Protein AF-A0A2T7PFQ8-F1 (afdb_monomer_lite)

Sequence (166 aa):
MTIKFKPNRTVAIKTGQPVELSVVATSDPCCPHQFAWQLNGTNLTETQLQQPPFSYSVYGESARLRIDANTTDDVLKALGTYRCIVYHHVYEDPLMVDVIVHLEHVSPEAEPVQQAAFNLWWLGIVFGILVLIIVGVVIFLMVHYNFPRQAYFRKDYLSLALRPIE

pLDDT: mean 83.95, std 16.93, range [40.91, 97.56]

Organism: Pomacea canaliculata (NCBI:txid400727)

Structure (mmCIF, N/CA/C/O backbone):
data_AF-A0A2T7PFQ8-F1
#
_entry.id   AF-A0A2T7PFQ8-F1
#
loop_
_atom_site.group_PDB
_atom_site.id
_atom_site.type_symbol
_atom_site.label_atom_id
_atom_site.label_alt_id
_atom_site.label_comp_id
_atom_site.label_asym_id
_atom_site.label_entity_id
_atom_site.label_seq_id
_atom_site.pdbx_PDB_ins_code
_atom_site.Cartn_x
_atom_site.Cartn_y
_atom_site.Cartn_z
_atom_site.occupancy
_atom_site.B_iso_or_equiv
_atom_site.auth_seq_id
_atom_site.auth_comp_id
_atom_site.auth_asym_id
_atom_site.auth_atom_id
_atom_site.pdbx_PDB_model_num
ATOM 1 N N . MET A 1 1 ? 8.049 -9.567 -18.831 1.00 89.44 1 MET A N 1
ATOM 2 C CA . MET A 1 1 ? 8.160 -9.153 -17.409 1.00 89.44 1 MET A CA 1
ATOM 3 C C . MET A 1 1 ? 7.317 -10.074 -16.545 1.00 89.44 1 MET A C 1
ATOM 5 O O . MET A 1 1 ? 6.277 -10.517 -17.016 1.00 89.44 1 MET A O 1
ATOM 9 N N . THR A 1 2 ? 7.727 -10.329 -15.301 1.00 91.88 2 THR A N 1
ATOM 10 C CA . THR A 1 2 ? 7.006 -11.204 -14.360 1.00 91.88 2 THR A CA 1
ATOM 11 C C . THR A 1 2 ? 7.184 -10.719 -12.922 1.00 91.88 2 THR A C 1
ATOM 13 O O . THR A 1 2 ? 8.306 -10.430 -12.509 1.00 91.88 2 THR A O 1
ATOM 16 N N . ILE A 1 3 ? 6.108 -10.690 -12.129 1.00 93.75 3 ILE A N 1
ATOM 17 C CA . ILE A 1 3 ? 6.175 -10.406 -10.684 1.00 93.75 3 ILE A CA 1
ATOM 18 C C . ILE A 1 3 ? 6.683 -11.652 -9.944 1.00 93.75 3 ILE A C 1
ATOM 20 O O . ILE A 1 3 ? 6.100 -12.729 -10.061 1.00 93.75 3 ILE A O 1
ATOM 24 N N . LYS A 1 4 ? 7.761 -11.507 -9.168 1.00 94.94 4 LYS A N 1
ATOM 25 C CA . LYS A 1 4 ? 8.332 -12.565 -8.316 1.00 94.94 4 LYS A CA 1
ATOM 26 C C . LYS A 1 4 ? 7.806 -12.507 -6.891 1.00 94.94 4 LYS A C 1
ATOM 28 O O . LYS A 1 4 ? 7.580 -13.547 -6.281 1.00 94.94 4 LYS A O 1
ATOM 33 N N . PHE A 1 5 ? 7.598 -11.301 -6.376 1.00 94.19 5 PHE A N 1
ATOM 34 C CA . PHE A 1 5 ? 7.085 -11.080 -5.034 1.00 94.19 5 PHE A CA 1
ATOM 35 C C . PHE A 1 5 ? 6.099 -9.920 -5.033 1.00 94.19 5 PHE A C 1
ATOM 37 O O . PHE A 1 5 ? 6.312 -8.898 -5.688 1.00 94.19 5 PHE A O 1
ATOM 44 N N . LYS A 1 6 ? 5.030 -10.094 -4.262 1.00 93.31 6 LYS A N 1
ATOM 45 C CA . LYS A 1 6 ? 4.038 -9.068 -3.968 1.00 93.31 6 LYS A CA 1
ATOM 46 C C . LYS A 1 6 ? 3.788 -9.052 -2.460 1.00 93.31 6 LYS A C 1
ATOM 48 O O . LYS A 1 6 ? 3.833 -10.120 -1.843 1.00 93.31 6 LYS A O 1
ATOM 53 N N . PRO A 1 7 ? 3.499 -7.885 -1.873 1.00 91.81 7 PRO A N 1
ATOM 54 C CA . PRO A 1 7 ? 3.156 -7.797 -0.465 1.00 91.81 7 PRO A CA 1
ATOM 55 C C . PRO A 1 7 ? 1.758 -8.392 -0.227 1.00 91.81 7 PRO A C 1
ATOM 57 O O . PRO A 1 7 ? 1.030 -8.735 -1.168 1.00 91.81 7 PRO A O 1
ATOM 60 N N . ASN A 1 8 ? 1.368 -8.512 1.042 1.00 91.25 8 ASN A N 1
ATOM 61 C CA . ASN A 1 8 ? 0.015 -8.932 1.392 1.00 91.25 8 ASN A CA 1
ATOM 62 C C . ASN A 1 8 ? -1.021 -7.993 0.770 1.00 91.25 8 ASN A C 1
ATOM 64 O O . ASN A 1 8 ? -0.846 -6.778 0.753 1.00 91.25 8 ASN A O 1
ATOM 68 N N . ARG A 1 9 ? -2.131 -8.568 0.289 1.00 90.88 9 ARG A N 1
ATOM 69 C CA . ARG A 1 9 ? -3.211 -7.811 -0.366 1.00 90.88 9 ARG A CA 1
ATOM 70 C C . ARG A 1 9 ? -3.828 -6.758 0.556 1.00 90.88 9 ARG A C 1
ATOM 72 O O . ARG A 1 9 ? -4.310 -5.737 0.084 1.00 90.88 9 ARG A O 1
ATOM 79 N N . THR A 1 10 ? -3.831 -7.024 1.854 1.00 92.50 10 THR A N 1
ATOM 80 C CA . THR A 1 10 ? -4.344 -6.134 2.892 1.00 92.50 10 THR A CA 1
ATOM 81 C C . THR A 1 10 ? -3.274 -5.959 3.951 1.00 92.50 10 THR A C 1
ATOM 83 O O . THR A 1 10 ? -2.729 -6.951 4.439 1.00 92.50 10 THR A O 1
ATOM 86 N N . VAL A 1 11 ? -2.999 -4.715 4.319 1.00 92.94 11 VAL A N 1
ATOM 87 C CA . VAL A 1 11 ? -2.019 -4.377 5.345 1.00 92.94 11 VAL A CA 1
ATOM 88 C C . VAL A 1 11 ? -2.648 -3.408 6.333 1.00 92.94 11 VAL A C 1
ATOM 90 O O . VAL A 1 11 ? -3.303 -2.446 5.932 1.00 92.94 11 VAL A O 1
ATOM 93 N N . ALA A 1 12 ? -2.487 -3.708 7.615 1.00 91.88 12 ALA A N 1
ATOM 94 C CA . ALA A 1 12 ? -2.937 -2.860 8.702 1.00 91.88 12 ALA A CA 1
ATOM 95 C C . ALA A 1 12 ? -1.838 -1.842 9.044 1.00 91.88 12 ALA A C 1
ATOM 97 O O . ALA A 1 12 ? -0.661 -2.203 9.067 1.00 91.88 12 ALA A O 1
ATOM 98 N N . ILE A 1 13 ? -2.210 -0.586 9.291 1.00 92.50 13 ILE A N 1
ATOM 99 C CA . ILE A 1 13 ? -1.293 0.473 9.731 1.00 92.50 13 ILE A CA 1
ATOM 100 C C . ILE A 1 13 ? -1.747 1.073 11.062 1.00 92.50 13 ILE A C 1
ATOM 102 O O . ILE A 1 13 ? -2.942 1.274 11.293 1.00 92.50 13 ILE A O 1
ATOM 106 N N . LYS A 1 14 ? -0.780 1.397 11.921 1.00 91.50 14 LYS A N 1
ATOM 107 C CA . LYS A 1 14 ? -0.985 2.035 13.221 1.00 91.50 14 LYS A CA 1
ATOM 108 C C . LYS A 1 14 ? 0.068 3.114 13.449 1.00 91.50 14 LYS A C 1
ATOM 110 O O . LYS A 1 14 ? 1.193 3.009 12.966 1.00 91.50 14 LYS A O 1
ATOM 115 N N . THR A 1 15 ? -0.291 4.143 14.210 1.00 91.69 15 THR A N 1
ATOM 116 C CA . THR A 1 15 ? 0.620 5.229 14.589 1.00 91.69 15 THR A CA 1
ATOM 117 C C . THR A 1 15 ? 1.889 4.689 15.254 1.00 91.69 15 THR A C 1
ATOM 119 O O . THR A 1 15 ? 1.813 3.901 16.199 1.00 91.69 15 THR A O 1
ATOM 122 N N . GLY A 1 16 ? 3.051 5.122 14.765 1.00 88.12 16 GLY A N 1
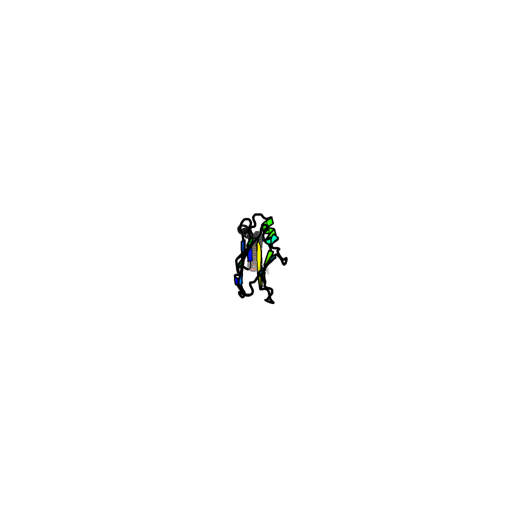ATOM 123 C CA . GLY A 1 16 ? 4.370 4.715 15.256 1.00 88.12 16 GLY A CA 1
ATOM 124 C C . GLY A 1 16 ? 4.800 3.305 14.837 1.00 88.12 16 GLY A C 1
ATOM 125 O O . GLY A 1 16 ? 5.866 2.851 15.252 1.00 88.12 16 GLY A O 1
ATOM 126 N N . GLN A 1 17 ? 3.998 2.599 14.031 1.00 90.75 17 GLN A N 1
ATOM 127 C CA . GLN A 1 17 ? 4.356 1.301 13.466 1.00 90.75 17 GLN A CA 1
ATOM 128 C C . GLN A 1 17 ? 4.535 1.412 11.949 1.00 90.75 17 GLN A C 1
ATOM 130 O O . GLN A 1 17 ? 3.551 1.503 11.211 1.00 90.75 17 GLN A O 1
ATOM 135 N N . PRO A 1 18 ? 5.787 1.409 11.467 1.00 91.19 18 PRO A N 1
ATOM 136 C CA . PRO A 1 18 ? 6.061 1.554 10.054 1.00 91.19 18 PRO A CA 1
ATOM 137 C C . PRO A 1 18 ? 5.694 0.283 9.290 1.00 91.19 18 PRO A C 1
ATOM 139 O O . PRO A 1 18 ? 5.971 -0.836 9.725 1.00 91.19 18 PRO A O 1
ATOM 142 N N . VAL A 1 19 ? 5.127 0.478 8.108 1.00 94.31 19 VAL A N 1
ATOM 143 C CA . VAL A 1 19 ? 4.720 -0.585 7.189 1.00 94.31 19 VAL A CA 1
ATOM 144 C C . VAL A 1 19 ? 5.587 -0.521 5.937 1.00 94.31 19 VAL A C 1
ATOM 146 O O . VAL A 1 19 ? 5.909 0.562 5.457 1.00 94.31 19 VAL A O 1
ATOM 149 N N . GLU A 1 20 ? 5.959 -1.672 5.378 1.00 95.19 20 GLU A N 1
ATOM 150 C CA . GLU A 1 20 ? 6.707 -1.744 4.121 1.00 95.19 20 GLU A CA 1
ATOM 151 C C . GLU A 1 20 ? 5.922 -2.520 3.061 1.00 95.19 20 GLU A C 1
ATOM 153 O O . GLU A 1 20 ? 5.523 -3.669 3.262 1.00 95.19 20 GLU A O 1
ATOM 158 N N . LEU A 1 21 ? 5.724 -1.885 1.909 1.00 96.00 21 LEU A N 1
ATOM 159 C CA . LEU A 1 21 ? 5.159 -2.481 0.710 1.00 96.00 21 LEU A CA 1
ATOM 160 C C . LEU A 1 21 ? 6.299 -2.734 -0.277 1.00 96.00 21 LEU A C 1
ATOM 162 O O . LEU A 1 21 ? 6.869 -1.797 -0.835 1.00 96.00 21 LEU A O 1
ATOM 166 N N . SER A 1 22 ? 6.637 -4.003 -0.491 1.00 96.19 22 SER A N 1
ATOM 167 C CA . SER A 1 22 ? 7.720 -4.401 -1.394 1.00 96.19 22 SER A CA 1
ATOM 168 C C . SER A 1 22 ? 7.177 -5.195 -2.573 1.00 96.19 22 SER A C 1
ATOM 170 O O . SER A 1 22 ? 6.466 -6.182 -2.388 1.00 96.19 22 SER A O 1
ATOM 172 N N . VAL A 1 23 ? 7.522 -4.771 -3.785 1.00 96.62 23 VAL A N 1
ATOM 173 C CA . VAL A 1 23 ? 7.213 -5.477 -5.031 1.00 96.62 23 VAL A CA 1
ATOM 174 C C . VAL A 1 23 ? 8.528 -5.838 -5.700 1.00 96.62 23 VAL A C 1
ATOM 176 O O . VAL A 1 23 ? 9.403 -4.988 -5.860 1.00 96.62 23 VAL A O 1
ATOM 179 N N . VAL A 1 24 ? 8.672 -7.105 -6.085 1.00 96.00 24 VAL A N 1
ATOM 180 C CA . VAL A 1 24 ? 9.837 -7.583 -6.836 1.00 96.00 24 VAL A CA 1
ATOM 181 C C . VAL A 1 24 ? 9.361 -8.093 -8.179 1.00 96.00 24 VAL A C 1
ATOM 183 O O . VAL A 1 24 ? 8.489 -8.967 -8.244 1.00 96.00 24 VAL A O 1
ATOM 186 N N . ALA A 1 25 ? 9.944 -7.566 -9.245 1.00 94.94 25 ALA A N 1
ATOM 187 C CA . ALA A 1 25 ? 9.640 -7.967 -10.604 1.00 94.94 25 ALA A CA 1
ATOM 188 C C . ALA A 1 25 ? 10.921 -8.285 -11.366 1.00 94.94 25 ALA A C 1
ATOM 190 O O . ALA A 1 25 ? 11.989 -7.784 -11.068 1.00 94.94 25 ALA A O 1
ATOM 191 N N . THR A 1 26 ? 10.799 -9.153 -12.357 1.00 93.69 26 THR A N 1
ATOM 192 C CA . THR A 1 26 ? 11.898 -9.558 -13.236 1.00 93.69 26 THR A CA 1
ATOM 193 C C . THR A 1 26 ? 11.523 -9.222 -14.665 1.00 93.69 26 THR A C 1
ATOM 195 O O . THR A 1 26 ? 10.355 -9.320 -15.0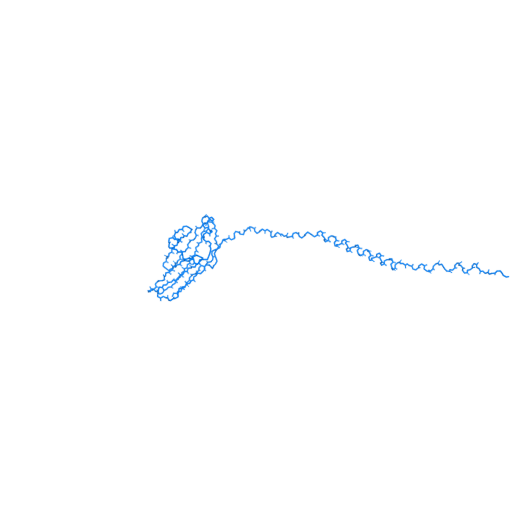64 1.00 93.69 26 THR A O 1
ATOM 198 N N . SER A 1 27 ? 12.508 -8.825 -15.450 1.00 91.62 27 SER A N 1
ATOM 199 C CA . SER A 1 27 ? 12.364 -8.534 -16.872 1.00 91.62 27 SER A CA 1
ATOM 200 C C . SER A 1 27 ? 13.593 -9.035 -17.612 1.00 91.62 27 SER A C 1
ATOM 202 O O . SER A 1 27 ? 14.595 -9.385 -16.990 1.00 91.62 27 SER A O 1
ATOM 204 N N . ASP A 1 28 ? 13.525 -9.073 -18.938 1.00 90.62 28 ASP A N 1
ATOM 205 C CA . ASP A 1 28 ? 14.703 -9.414 -19.725 1.00 90.62 28 ASP A CA 1
ATOM 206 C C . ASP A 1 28 ? 15.832 -8.398 -19.462 1.00 90.62 28 ASP A C 1
ATOM 208 O O . ASP A 1 28 ? 15.551 -7.197 -19.367 1.00 90.62 28 ASP A O 1
ATOM 212 N N . PRO A 1 29 ? 17.106 -8.831 -19.362 1.00 87.12 29 PRO A N 1
ATOM 213 C CA . PRO A 1 29 ? 18.224 -7.942 -19.029 1.00 87.12 29 PRO A CA 1
ATOM 214 C C . PRO A 1 29 ? 18.410 -6.769 -19.999 1.00 87.12 29 PRO A C 1
ATOM 216 O O . PRO A 1 29 ? 18.922 -5.721 -19.617 1.00 87.12 29 PRO A O 1
ATOM 219 N N . CYS A 1 30 ? 17.988 -6.929 -21.257 1.00 89.31 30 CYS A N 1
ATOM 220 C CA . CYS A 1 30 ? 18.039 -5.876 -22.271 1.00 89.31 30 CYS A CA 1
ATOM 221 C C . CYS A 1 30 ? 16.921 -4.829 -22.129 1.00 89.31 30 CYS A C 1
ATOM 223 O O . CYS A 1 30 ? 16.946 -3.815 -22.821 1.00 89.31 30 CYS A O 1
ATOM 225 N N . CYS A 1 31 ? 15.922 -5.080 -21.282 1.00 88.81 31 CYS A N 1
ATOM 226 C CA . CYS A 1 31 ? 14.712 -4.273 -21.134 1.00 88.81 31 CYS A CA 1
ATOM 227 C C . CYS A 1 31 ? 14.328 -4.178 -19.645 1.00 88.81 31 CYS A C 1
ATOM 229 O O . CYS A 1 31 ? 13.356 -4.821 -19.225 1.00 88.81 31 CYS A O 1
ATOM 231 N N . PRO A 1 32 ? 15.102 -3.433 -18.828 1.00 90.38 32 PRO A N 1
ATOM 232 C CA . PRO A 1 32 ? 14.867 -3.311 -17.393 1.00 90.38 32 PRO A CA 1
ATOM 233 C C . PRO A 1 32 ? 13.561 -2.569 -17.117 1.00 90.38 32 PRO A C 1
ATOM 235 O O . PRO A 1 32 ? 13.320 -1.486 -17.638 1.00 90.38 32 PRO A O 1
ATOM 238 N N . HIS A 1 33 ? 12.713 -3.151 -16.282 1.00 94.31 33 HIS A N 1
ATOM 239 C CA . HIS A 1 33 ? 11.435 -2.557 -15.913 1.00 94.31 33 HIS A CA 1
ATOM 240 C C . HIS A 1 33 ? 11.578 -1.331 -15.002 1.00 94.31 33 HIS A C 1
ATOM 242 O O . HIS A 1 33 ? 12.598 -1.109 -14.353 1.00 94.31 33 HIS A O 1
ATOM 248 N N . GLN A 1 34 ? 10.514 -0.540 -14.958 1.00 94.12 34 GLN 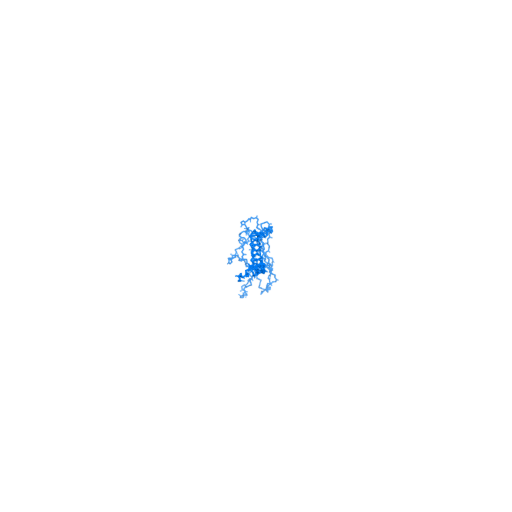A N 1
ATOM 249 C CA . GLN A 1 34 ? 10.337 0.617 -14.094 1.00 94.12 34 GLN A CA 1
ATOM 250 C C . GLN A 1 34 ? 9.117 0.410 -13.200 1.00 94.12 34 GLN A C 1
ATOM 252 O O . GLN A 1 34 ? 8.255 -0.429 -13.472 1.00 94.12 34 GLN A O 1
ATOM 257 N N . PHE A 1 35 ? 9.047 1.203 -12.136 1.00 95.94 35 PHE A N 1
ATOM 258 C CA . PHE A 1 35 ? 7.978 1.156 -11.151 1.00 95.94 35 PHE A CA 1
ATOM 259 C C . PHE A 1 35 ? 7.309 2.522 -11.036 1.00 95.94 35 PHE A C 1
ATOM 261 O O . PHE A 1 35 ? 7.975 3.555 -11.029 1.00 95.94 35 PHE A O 1
ATOM 268 N N . ALA A 1 36 ? 5.990 2.520 -10.909 1.00 95.69 36 ALA A N 1
ATOM 269 C CA . ALA A 1 36 ? 5.203 3.679 -10.517 1.00 95.69 36 ALA A CA 1
ATOM 270 C C . ALA A 1 36 ? 4.213 3.274 -9.427 1.00 95.69 36 ALA A C 1
ATOM 272 O O . ALA A 1 36 ? 3.784 2.122 -9.361 1.00 95.69 36 ALA A O 1
ATOM 273 N N . TRP A 1 37 ? 3.841 4.225 -8.577 1.00 97.38 37 TRP A N 1
ATOM 274 C CA . TRP A 1 37 ? 2.855 4.005 -7.527 1.00 97.38 37 TRP A CA 1
ATOM 275 C C . TRP A 1 37 ? 1.647 4.903 -7.725 1.00 97.38 37 TRP A C 1
ATOM 277 O O . TRP A 1 37 ? 1.767 6.069 -8.096 1.00 97.38 37 TRP A O 1
ATOM 287 N N . GLN A 1 38 ? 0.480 4.351 -7.431 1.00 97.50 38 GLN A N 1
ATOM 288 C CA . GLN A 1 38 ? -0.766 5.085 -7.316 1.00 97.50 38 GLN A CA 1
ATOM 289 C C . GLN A 1 38 ? -1.333 4.918 -5.915 1.00 97.50 38 GLN A C 1
ATOM 291 O O . GLN A 1 38 ? -1.228 3.838 -5.337 1.00 97.50 38 GLN A O 1
ATOM 296 N N . LEU A 1 39 ? -1.988 5.963 -5.419 1.00 96.69 39 LEU A N 1
ATOM 297 C CA . LEU A 1 39 ? -2.819 5.936 -4.222 1.00 96.69 39 LEU A CA 1
ATOM 298 C C . LEU A 1 39 ? -4.239 6.352 -4.603 1.00 96.69 39 LEU A C 1
ATOM 300 O O . LEU A 1 39 ? -4.445 7.430 -5.159 1.00 96.69 39 LEU A O 1
ATOM 304 N N . ASN A 1 40 ? -5.219 5.488 -4.335 1.00 95.62 40 ASN A N 1
ATOM 305 C CA . ASN A 1 40 ? -6.635 5.709 -4.652 1.00 95.62 40 ASN A CA 1
ATOM 306 C C . ASN A 1 40 ? -6.863 6.119 -6.123 1.00 95.62 40 ASN A C 1
ATOM 308 O O . ASN A 1 40 ? -7.668 6.996 -6.425 1.00 95.62 40 ASN A O 1
ATOM 312 N N . GLY A 1 41 ? -6.110 5.505 -7.042 1.00 94.38 41 GLY A N 1
ATOM 313 C CA . GLY A 1 41 ? -6.169 5.786 -8.482 1.00 94.38 41 GLY A CA 1
ATOM 314 C C . GLY A 1 41 ? -5.414 7.040 -8.938 1.00 94.38 41 GLY A C 1
ATOM 315 O O . GLY A 1 41 ? -5.361 7.304 -10.135 1.00 94.38 41 GLY A O 1
ATOM 316 N N . THR A 1 42 ? -4.795 7.792 -8.025 1.00 96.25 42 THR A N 1
ATOM 317 C CA . THR A 1 42 ? -3.967 8.960 -8.360 1.00 96.25 42 THR A CA 1
ATOM 318 C C . THR A 1 42 ? -2.495 8.570 -8.406 1.00 96.25 42 THR A C 1
ATOM 320 O O . THR A 1 42 ? -1.998 7.965 -7.460 1.00 96.25 42 THR A O 1
ATOM 323 N N . ASN A 1 43 ? -1.784 8.923 -9.482 1.00 96.31 43 ASN A N 1
ATOM 324 C CA . ASN A 1 43 ? -0.335 8.718 -9.577 1.00 96.31 43 ASN A CA 1
ATOM 325 C C . ASN A 1 43 ? 0.394 9.529 -8.500 1.00 96.31 43 ASN A C 1
ATOM 327 O O . ASN A 1 43 ? 0.189 10.737 -8.393 1.00 96.31 43 ASN A O 1
ATOM 331 N N . LEU A 1 44 ? 1.265 8.865 -7.744 1.00 95.50 44 LEU A N 1
ATOM 332 C CA . LEU A 1 44 ? 2.173 9.520 -6.813 1.00 95.50 44 LEU A CA 1
ATOM 333 C C . LEU A 1 44 ? 3.421 9.975 -7.567 1.00 95.50 44 LEU A C 1
ATOM 335 O O . LEU A 1 44 ? 4.040 9.197 -8.295 1.00 95.50 44 LEU A O 1
ATOM 339 N N . THR A 1 45 ? 3.795 11.239 -7.391 1.00 95.69 45 THR A N 1
ATOM 340 C CA . THR A 1 45 ? 5.053 11.761 -7.928 1.00 95.69 45 THR A CA 1
ATOM 341 C C . THR A 1 45 ? 6.233 11.293 -7.084 1.00 95.69 45 THR A C 1
ATOM 343 O O . THR A 1 45 ? 6.086 10.949 -5.910 1.00 95.69 45 THR A O 1
ATOM 346 N N . GLU A 1 46 ? 7.435 11.328 -7.658 1.00 92.00 46 GLU A N 1
ATOM 347 C CA . GLU A 1 46 ? 8.662 11.006 -6.922 1.00 92.00 46 GLU A CA 1
ATOM 348 C C . GLU A 1 46 ? 8.819 11.882 -5.671 1.00 92.00 46 GLU A C 1
ATOM 350 O O . GLU A 1 46 ? 9.146 11.382 -4.601 1.00 92.00 46 GLU A O 1
ATOM 355 N N . THR A 1 47 ? 8.486 13.173 -5.762 1.00 94.38 47 THR A N 1
ATOM 356 C CA . THR A 1 47 ? 8.525 14.082 -4.611 1.00 94.38 47 THR A CA 1
ATOM 357 C C . THR A 1 47 ? 7.556 13.658 -3.508 1.00 94.38 47 THR A C 1
ATOM 359 O O . THR A 1 47 ? 7.933 13.669 -2.342 1.00 94.38 47 THR A O 1
ATOM 362 N N . GLN A 1 48 ? 6.331 13.249 -3.854 1.00 94.44 48 GLN A N 1
ATOM 363 C CA . GLN A 1 48 ? 5.354 12.760 -2.874 1.00 94.44 48 GLN A CA 1
ATOM 364 C C . GLN A 1 48 ? 5.808 11.453 -2.218 1.00 94.44 48 GLN A C 1
ATOM 366 O O . GLN A 1 48 ? 5.603 11.261 -1.026 1.00 94.44 48 GLN A O 1
ATOM 371 N N . LEU A 1 49 ? 6.460 10.575 -2.983 1.00 95.38 49 LEU A N 1
ATOM 372 C CA . LEU A 1 49 ? 7.003 9.303 -2.503 1.00 95.38 49 LEU A CA 1
ATOM 373 C C . LEU A 1 49 ? 8.214 9.460 -1.562 1.00 95.38 49 LEU A C 1
ATOM 375 O O . LEU A 1 49 ? 8.584 8.496 -0.895 1.00 95.38 49 LEU A O 1
ATOM 379 N N . GLN A 1 50 ? 8.813 10.652 -1.501 1.00 95.31 50 GLN A N 1
ATOM 380 C CA . GLN A 1 50 ? 9.927 10.992 -0.605 1.00 95.31 50 GLN A CA 1
ATOM 381 C C . GLN A 1 50 ? 9.526 11.940 0.536 1.00 95.31 50 GLN A C 1
ATOM 383 O O . GLN A 1 50 ? 10.381 12.380 1.306 1.00 95.31 50 GLN A O 1
ATOM 388 N N . GLN A 1 51 ? 8.244 12.299 0.638 1.00 93.25 51 GLN A N 1
ATOM 389 C CA . GLN A 1 51 ? 7.728 13.164 1.695 1.00 93.25 51 GLN A CA 1
ATOM 390 C C . GLN A 1 51 ? 7.020 12.339 2.770 1.00 93.25 51 GLN A C 1
ATOM 392 O O . GLN A 1 51 ? 6.271 11.426 2.421 1.00 93.25 51 GLN A O 1
ATOM 397 N N . PRO A 1 52 ? 7.163 12.691 4.064 1.00 90.94 52 PRO A N 1
ATOM 398 C CA . PRO A 1 52 ? 6.430 12.032 5.137 1.00 90.94 52 PRO A CA 1
ATOM 399 C C . PRO A 1 52 ? 4.917 11.958 4.856 1.00 90.94 52 PRO A C 1
ATOM 401 O O . PRO A 1 52 ? 4.330 12.957 4.425 1.00 90.94 52 PRO A O 1
ATOM 404 N N . PRO A 1 53 ? 4.275 10.800 5.098 1.00 94.19 53 PRO A N 1
ATOM 405 C CA . PRO A 1 53 ? 4.815 9.600 5.757 1.00 94.19 53 PRO A CA 1
ATOM 406 C C . PRO A 1 53 ? 5.538 8.604 4.834 1.00 94.19 53 PRO A C 1
ATOM 408 O O . PRO A 1 53 ? 5.866 7.501 5.262 1.00 94.19 53 PRO A O 1
ATOM 411 N N . PHE A 1 54 ? 5.762 8.935 3.566 1.00 96.06 54 PHE A N 1
ATOM 412 C CA . PHE A 1 54 ? 6.315 8.013 2.579 1.00 96.06 54 PHE A CA 1
ATOM 413 C C . PHE A 1 54 ? 7.839 8.094 2.486 1.00 96.06 54 PHE A C 1
ATOM 415 O O . PHE A 1 54 ? 8.446 9.160 2.583 1.00 96.06 54 PHE A O 1
ATOM 422 N N . SER A 1 55 ? 8.455 6.939 2.257 1.00 95.75 55 SER A N 1
ATOM 423 C CA . SER A 1 55 ? 9.843 6.822 1.830 1.00 95.75 55 SER A CA 1
ATOM 424 C C . SER A 1 55 ? 9.942 5.714 0.793 1.00 95.75 55 SER A C 1
ATOM 426 O O . SER A 1 55 ? 9.572 4.565 1.048 1.00 95.75 55 SER A O 1
ATOM 428 N N . TYR A 1 56 ? 10.420 6.061 -0.396 1.00 96.62 56 TYR A N 1
ATOM 429 C CA . TYR A 1 56 ? 10.457 5.156 -1.533 1.00 96.62 56 TYR A CA 1
ATOM 430 C C . TYR A 1 56 ? 11.885 4.898 -1.995 1.00 96.62 56 TYR A C 1
ATOM 432 O O . TYR A 1 56 ? 12.709 5.805 -2.086 1.00 96.62 56 TYR A O 1
ATOM 440 N N . SER A 1 57 ? 12.181 3.645 -2.316 1.00 95.62 57 SER A N 1
ATOM 441 C CA . SER A 1 57 ? 13.475 3.253 -2.864 1.00 95.62 57 SER A CA 1
ATOM 442 C C . SER A 1 57 ? 13.322 2.116 -3.864 1.00 95.62 57 SER A C 1
ATOM 444 O O . SER A 1 57 ? 12.425 1.276 -3.754 1.00 95.62 57 SER A O 1
ATOM 446 N N . VAL A 1 58 ? 14.219 2.088 -4.846 1.00 94.88 58 VAL A N 1
ATOM 447 C CA . VAL A 1 58 ? 14.333 0.995 -5.812 1.00 94.88 58 VAL A CA 1
ATOM 448 C C . VAL A 1 58 ? 15.750 0.450 -5.742 1.00 94.88 58 VAL A C 1
ATOM 450 O O . VAL A 1 58 ? 16.716 1.198 -5.875 1.00 94.88 58 VAL A O 1
ATOM 453 N N . TYR A 1 59 ? 15.869 -0.857 -5.536 1.00 91.50 59 TYR A N 1
ATOM 454 C CA . TYR A 1 59 ? 17.137 -1.577 -5.491 1.00 91.50 59 TYR A CA 1
ATOM 455 C C . TYR A 1 59 ? 17.092 -2.730 -6.491 1.00 91.50 59 TYR A C 1
ATOM 457 O O . TYR A 1 59 ? 16.537 -3.794 -6.208 1.00 91.50 59 TYR A O 1
ATOM 465 N N . GLY A 1 60 ? 17.671 -2.502 -7.672 1.00 89.25 60 GLY A N 1
ATOM 466 C CA . GLY A 1 60 ? 17.643 -3.456 -8.779 1.00 89.25 60 GLY A CA 1
ATOM 467 C C . GLY A 1 60 ? 16.208 -3.776 -9.200 1.00 89.25 60 GLY A C 1
ATOM 468 O O . GLY A 1 60 ? 15.501 -2.920 -9.715 1.00 89.25 60 GLY A O 1
ATOM 469 N N . GLU A 1 61 ? 15.789 -5.009 -8.937 1.00 93.25 61 GLU A N 1
ATOM 470 C CA . GLU A 1 61 ? 14.478 -5.574 -9.282 1.00 93.25 61 GLU A CA 1
ATOM 471 C C . GLU A 1 61 ? 13.389 -5.352 -8.215 1.00 93.25 61 GLU A C 1
ATOM 473 O O . GLU A 1 61 ? 12.257 -5.819 -8.359 1.00 93.25 61 GLU A O 1
ATOM 478 N N . SER A 1 62 ? 13.727 -4.688 -7.104 1.00 94.31 62 SER A N 1
ATOM 479 C CA . SER A 1 62 ? 12.837 -4.489 -5.957 1.00 94.31 62 SER A CA 1
ATOM 480 C C . SER A 1 62 ? 12.478 -3.020 -5.778 1.00 94.31 62 SER A C 1
ATOM 482 O O . SER A 1 62 ? 13.355 -2.182 -5.581 1.00 94.31 62 SER A O 1
ATOM 484 N N . ALA A 1 63 ? 11.181 -2.726 -5.764 1.00 96.00 63 ALA A N 1
ATOM 485 C CA . ALA A 1 63 ? 10.625 -1.444 -5.359 1.00 96.00 63 ALA A CA 1
ATOM 486 C C . ALA A 1 63 ? 10.061 -1.551 -3.940 1.00 96.00 63 ALA A C 1
ATOM 488 O O . ALA A 1 63 ? 9.203 -2.395 -3.676 1.00 96.00 63 ALA A O 1
ATOM 489 N N . ARG A 1 64 ? 10.522 -0.683 -3.037 1.00 96.50 64 ARG A N 1
ATOM 490 C CA . ARG A 1 64 ? 10.108 -0.647 -1.631 1.00 96.50 64 ARG A CA 1
ATOM 491 C C . ARG A 1 64 ? 9.509 0.706 -1.298 1.00 96.50 64 ARG A C 1
ATOM 493 O O . ARG A 1 64 ? 10.196 1.723 -1.363 1.00 96.50 64 ARG A O 1
ATOM 500 N N . LEU A 1 65 ? 8.236 0.698 -0.927 1.00 96.81 65 LEU A N 1
ATOM 501 C CA . LEU A 1 65 ? 7.523 1.844 -0.384 1.00 96.81 65 LEU A CA 1
ATOM 502 C C . LEU A 1 65 ? 7.318 1.622 1.113 1.00 96.81 65 LEU A C 1
ATOM 504 O O . LEU A 1 65 ? 6.537 0.766 1.525 1.00 96.81 65 LEU A O 1
ATOM 508 N N . ARG A 1 66 ? 8.032 2.393 1.925 1.00 96.12 66 ARG A N 1
ATOM 509 C CA . ARG A 1 66 ? 7.874 2.423 3.373 1.00 96.12 66 ARG A CA 1
ATOM 510 C C . ARG A 1 66 ? 6.914 3.544 3.757 1.00 96.12 66 ARG A C 1
ATOM 512 O O . ARG A 1 66 ? 7.004 4.652 3.233 1.00 96.12 66 ARG A O 1
ATOM 519 N N . ILE A 1 67 ? 6.012 3.241 4.678 1.00 96.00 67 ILE A N 1
ATOM 520 C CA . ILE A 1 67 ? 5.038 4.164 5.245 1.00 96.00 67 ILE A CA 1
ATOM 521 C C . ILE A 1 67 ? 5.354 4.283 6.734 1.00 96.00 67 ILE A C 1
ATOM 523 O O . ILE A 1 67 ? 5.140 3.339 7.493 1.00 96.00 67 ILE A O 1
ATOM 527 N N . ASP A 1 68 ? 5.896 5.425 7.138 1.00 94.62 68 ASP A N 1
ATOM 528 C CA . ASP A 1 68 ? 6.286 5.745 8.510 1.00 94.62 68 ASP A CA 1
ATOM 529 C C . ASP A 1 68 ? 5.339 6.820 9.062 1.00 94.62 68 ASP A C 1
ATOM 531 O O . ASP A 1 68 ? 5.579 8.026 8.966 1.00 94.62 68 ASP A O 1
ATOM 535 N N . ALA A 1 69 ? 4.182 6.369 9.549 1.00 92.50 69 ALA A N 1
ATOM 536 C CA . ALA A 1 69 ? 3.130 7.245 10.041 1.00 92.50 69 ALA A CA 1
ATOM 537 C C . ALA A 1 69 ? 3.291 7.487 11.548 1.00 92.50 69 ALA A C 1
ATOM 539 O O . ALA A 1 69 ? 2.939 6.638 12.369 1.00 92.50 69 ALA A O 1
ATOM 540 N N . ASN A 1 70 ? 3.810 8.660 11.915 1.00 91.06 70 ASN A N 1
ATOM 541 C CA . ASN A 1 70 ? 4.083 9.021 13.312 1.00 91.06 70 ASN A CA 1
ATOM 542 C C . ASN A 1 70 ? 2.941 9.803 13.971 1.00 91.06 70 ASN A C 1
ATOM 544 O O . ASN A 1 70 ? 2.843 9.834 15.197 1.00 91.06 70 ASN A O 1
ATOM 548 N N . THR A 1 71 ? 2.052 10.399 13.176 1.00 91.88 71 THR A N 1
ATOM 549 C CA . THR A 1 71 ? 0.867 11.120 13.656 1.00 91.88 71 THR A CA 1
ATOM 550 C C . THR A 1 71 ? -0.424 10.496 13.128 1.00 91.88 71 THR A C 1
ATOM 552 O O . THR A 1 71 ? -0.421 9.755 12.146 1.00 91.88 71 THR A O 1
ATOM 555 N N . THR A 1 72 ? -1.559 10.807 13.760 1.00 88.94 72 THR A N 1
ATOM 556 C CA . THR A 1 72 ? -2.879 10.372 13.269 1.00 88.94 72 THR A CA 1
ATOM 557 C C . THR A 1 72 ? -3.167 10.911 11.865 1.00 88.94 72 THR A C 1
ATOM 559 O O . THR A 1 72 ? -3.708 10.186 11.035 1.00 88.94 72 THR A O 1
ATOM 562 N N . ASP A 1 73 ? -2.754 12.145 11.567 1.00 90.44 73 ASP A N 1
ATOM 563 C CA . ASP A 1 73 ? -2.921 12.742 10.238 1.00 90.44 73 ASP A CA 1
ATOM 564 C C . ASP A 1 73 ? -2.103 12.003 9.175 1.00 90.44 73 ASP A C 1
ATOM 566 O O . ASP A 1 73 ? -2.572 11.810 8.054 1.00 90.44 73 ASP A O 1
ATOM 570 N N . ASP A 1 74 ? -0.899 11.549 9.525 1.00 92.12 74 ASP A N 1
ATOM 571 C CA . ASP A 1 74 ? -0.072 10.732 8.637 1.00 92.12 74 ASP A CA 1
ATOM 572 C C . ASP A 1 74 ? -0.726 9.386 8.342 1.00 92.12 74 ASP A C 1
ATOM 574 O O . ASP A 1 74 ? -0.750 8.949 7.190 1.00 92.12 74 ASP A O 1
ATOM 578 N N . VAL A 1 75 ? -1.300 8.750 9.369 1.00 91.81 75 VAL A N 1
ATOM 579 C CA . VAL A 1 75 ? -2.048 7.503 9.196 1.00 91.81 75 VAL A CA 1
ATOM 580 C C . VAL A 1 75 ? -3.205 7.735 8.231 1.00 91.81 75 VAL A C 1
ATOM 582 O O . VAL A 1 75 ? -3.309 7.012 7.247 1.00 91.81 75 VAL A O 1
ATOM 585 N N . LEU A 1 76 ? -4.020 8.772 8.449 1.00 90.69 76 LEU A N 1
ATOM 586 C CA . LEU A 1 76 ? -5.162 9.098 7.589 1.00 90.69 76 LEU A CA 1
ATOM 587 C C . LEU A 1 76 ? -4.751 9.369 6.134 1.00 90.69 76 LEU A C 1
ATOM 589 O O . LEU A 1 76 ? -5.428 8.903 5.219 1.00 90.69 76 LEU A O 1
ATOM 593 N N . LYS A 1 77 ? -3.630 10.068 5.906 1.00 91.06 77 LYS A N 1
ATOM 594 C CA . LYS A 1 77 ? -3.073 10.307 4.560 1.00 91.06 77 LYS A CA 1
ATOM 595 C C . LYS A 1 77 ? -2.586 9.030 3.875 1.00 91.06 77 LYS A C 1
ATOM 597 O O . LYS A 1 77 ? -2.589 8.966 2.648 1.00 91.06 77 LYS A O 1
ATOM 602 N N . ALA A 1 78 ? -2.144 8.044 4.650 1.00 92.94 78 ALA A N 1
ATOM 603 C CA . ALA A 1 78 ? -1.633 6.775 4.149 1.00 92.94 78 ALA A CA 1
ATOM 604 C C . ALA A 1 78 ? -2.714 5.695 3.964 1.00 92.94 78 ALA A C 1
ATOM 606 O O . ALA A 1 78 ? -2.411 4.601 3.492 1.00 92.94 78 ALA A O 1
ATOM 607 N N . LEU A 1 79 ? -3.971 5.958 4.333 1.00 94.06 79 LEU A N 1
ATOM 608 C CA . LEU A 1 79 ? -5.060 5.010 4.107 1.00 94.06 79 LEU A CA 1
ATOM 609 C C . LEU A 1 79 ? -5.485 4.997 2.638 1.00 94.06 79 LEU A C 1
ATOM 611 O O . LEU A 1 79 ? -5.650 6.037 1.995 1.00 94.06 79 LEU A O 1
ATOM 615 N N . GLY A 1 80 ? -5.749 3.800 2.120 1.00 94.69 80 GLY A N 1
ATOM 616 C CA . GLY A 1 80 ? -6.302 3.648 0.784 1.00 94.69 80 GLY A CA 1
ATOM 617 C C . GLY A 1 80 ? -5.785 2.440 0.029 1.00 94.69 80 GLY A C 1
ATOM 618 O O . GLY A 1 80 ? -5.147 1.537 0.569 1.00 94.69 80 GLY A O 1
ATOM 619 N N . THR A 1 81 ? -6.096 2.429 -1.261 1.00 96.81 81 THR A N 1
ATOM 620 C CA . THR A 1 81 ? -5.638 1.394 -2.184 1.00 96.81 81 THR A CA 1
ATOM 621 C C . THR A 1 81 ? -4.393 1.879 -2.906 1.00 96.81 81 THR A C 1
ATOM 623 O O . THR A 1 81 ? -4.453 2.821 -3.699 1.00 96.81 81 THR A O 1
ATOM 626 N N . TYR A 1 82 ? -3.278 1.213 -2.642 1.00 97.38 82 TYR A N 1
ATOM 627 C CA . TYR A 1 82 ? -2.029 1.387 -3.357 1.00 97.38 82 TYR A CA 1
ATOM 628 C C . TYR A 1 82 ? -1.983 0.450 -4.551 1.00 97.38 82 TYR A C 1
ATOM 630 O O . TYR A 1 82 ? -2.300 -0.732 -4.433 1.00 97.38 82 TYR A O 1
ATOM 638 N N . ARG A 1 83 ? -1.531 0.965 -5.689 1.00 97.56 83 ARG A N 1
ATOM 639 C CA . ARG A 1 83 ? -1.236 0.160 -6.873 1.00 97.56 83 ARG A CA 1
ATOM 640 C C . ARG A 1 83 ? 0.197 0.403 -7.300 1.00 97.56 83 ARG A C 1
ATOM 642 O O . ARG A 1 83 ? 0.555 1.527 -7.638 1.00 97.56 83 ARG A O 1
ATOM 649 N N . CYS A 1 84 ? 1.000 -0.651 -7.308 1.00 97.00 84 CYS A N 1
ATOM 650 C CA . CYS A 1 84 ? 2.309 -0.635 -7.941 1.00 97.00 84 CYS A CA 1
ATOM 651 C C . CYS A 1 84 ? 2.154 -1.061 -9.400 1.00 97.00 84 CYS A C 1
ATOM 653 O O . CYS A 1 84 ? 1.615 -2.132 -9.682 1.00 97.00 84 CYS A O 1
ATOM 655 N N . ILE A 1 85 ? 2.611 -0.219 -10.317 1.00 96.44 85 ILE A N 1
ATOM 656 C CA . ILE A 1 85 ? 2.609 -0.461 -11.755 1.00 96.44 85 ILE A CA 1
ATOM 657 C C . ILE A 1 85 ? 4.045 -0.757 -12.163 1.00 96.44 85 ILE A C 1
ATOM 659 O O . ILE A 1 85 ? 4.919 0.098 -12.029 1.00 96.44 85 ILE A O 1
ATOM 663 N N . VAL A 1 86 ? 4.277 -1.962 -12.668 1.00 96.38 86 VAL A N 1
ATOM 664 C CA . VAL A 1 86 ? 5.551 -2.395 -13.235 1.00 96.38 86 VAL A CA 1
ATOM 665 C C . VAL A 1 86 ? 5.440 -2.323 -14.748 1.00 96.38 86 VAL A C 1
ATOM 667 O O . VAL A 1 86 ? 4.612 -3.014 -15.343 1.00 96.38 86 VAL A O 1
ATOM 670 N N . TYR A 1 87 ? 6.252 -1.487 -15.379 1.00 94.88 87 TYR A N 1
ATOM 671 C CA . TYR A 1 87 ? 6.116 -1.194 -16.802 1.00 94.88 87 TYR A CA 1
ATOM 672 C C . TYR A 1 87 ? 7.470 -1.010 -17.476 1.00 94.88 87 TYR A C 1
ATOM 674 O O . TYR A 1 87 ? 8.475 -0.717 -16.835 1.00 94.88 87 TYR A O 1
ATOM 682 N N . HIS A 1 88 ? 7.490 -1.167 -18.794 1.00 93.75 88 HIS A N 1
ATOM 683 C CA . HIS A 1 88 ? 8.605 -0.768 -19.639 1.00 93.75 88 HIS A CA 1
ATOM 684 C C . HIS A 1 88 ? 8.097 -0.576 -21.063 1.00 93.75 88 HIS A C 1
ATOM 686 O O . HIS A 1 88 ? 7.230 -1.318 -21.506 1.00 93.75 88 HIS A O 1
ATOM 692 N N . HIS A 1 89 ? 8.657 0.397 -21.778 1.00 89.19 89 HIS A N 1
ATOM 693 C CA . HIS A 1 89 ? 8.166 0.850 -23.084 1.00 89.19 89 HIS A CA 1
ATOM 694 C C . HIS A 1 89 ? 8.123 -0.232 -24.180 1.00 89.19 89 HIS A C 1
ATOM 696 O O . HIS A 1 89 ? 7.404 -0.069 -25.157 1.00 89.19 89 HIS A O 1
ATOM 702 N N . VAL A 1 90 ? 8.896 -1.315 -24.037 1.00 89.50 90 VAL A N 1
ATOM 703 C CA . VAL A 1 90 ? 8.932 -2.438 -24.999 1.00 89.50 90 VAL A CA 1
ATOM 704 C C . VAL A 1 90 ? 7.791 -3.438 -24.796 1.00 89.50 90 VAL A C 1
ATOM 706 O O . VAL A 1 90 ? 7.424 -4.133 -25.736 1.00 89.50 90 VAL A O 1
ATOM 709 N N . TYR A 1 91 ? 7.237 -3.543 -23.588 1.00 86.75 91 TYR A N 1
ATOM 710 C CA . TYR A 1 91 ? 6.145 -4.479 -23.322 1.00 86.75 91 TYR A CA 1
ATOM 711 C C . TYR A 1 91 ? 4.815 -3.737 -23.445 1.00 86.75 91 TYR A C 1
ATOM 713 O O . TYR A 1 91 ? 4.666 -2.657 -22.877 1.00 86.75 91 TYR A O 1
ATOM 721 N N . GLU A 1 92 ? 3.856 -4.322 -24.160 1.00 83.62 92 GLU A N 1
ATOM 722 C CA . GLU A 1 92 ? 2.536 -3.711 -24.372 1.00 83.62 92 GLU A CA 1
ATOM 723 C C . GLU A 1 92 ? 1.739 -3.587 -23.065 1.00 83.62 92 GLU A C 1
ATOM 725 O O . GLU A 1 92 ? 1.125 -2.551 -22.817 1.00 83.62 92 GLU A O 1
ATOM 730 N N . ASP A 1 93 ? 1.816 -4.602 -22.197 1.00 90.19 93 ASP A N 1
ATOM 731 C CA . ASP A 1 93 ? 1.016 -4.669 -20.975 1.00 90.19 93 ASP A CA 1
ATOM 732 C C . ASP A 1 93 ? 1.850 -4.434 -19.701 1.00 90.19 93 ASP A C 1
ATOM 734 O O . ASP A 1 93 ? 2.775 -5.206 -19.401 1.00 90.19 93 ASP A O 1
ATOM 738 N N . PRO A 1 94 ? 1.520 -3.411 -18.889 1.00 93.44 94 PRO A N 1
ATOM 739 C CA . PRO A 1 94 ? 2.104 -3.240 -17.568 1.00 93.44 94 PRO A CA 1
ATOM 740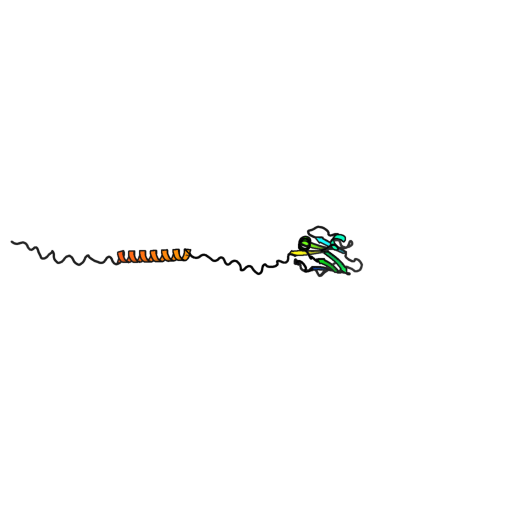 C C . PRO A 1 94 ? 1.499 -4.230 -16.564 1.00 93.44 94 PRO A C 1
ATOM 742 O O . PRO A 1 94 ? 0.311 -4.550 -16.599 1.00 93.44 94 PRO A O 1
ATOM 745 N N . LEU A 1 95 ?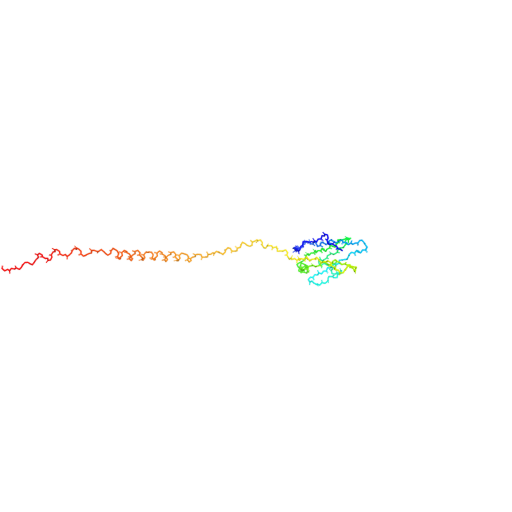 2.304 -4.674 -15.600 1.00 95.06 95 LEU A N 1
ATOM 746 C CA . LEU A 1 95 ? 1.836 -5.515 -14.500 1.00 95.06 95 LEU A CA 1
ATOM 747 C C . LEU A 1 95 ? 1.407 -4.639 -13.322 1.00 95.06 95 LEU A C 1
ATOM 749 O O . LEU A 1 95 ? 2.121 -3.716 -12.940 1.00 95.06 95 LEU A O 1
ATOM 753 N N . MET A 1 96 ? 0.259 -4.943 -12.719 1.00 95.50 96 MET A N 1
ATOM 754 C CA . MET A 1 96 ? -0.305 -4.158 -11.617 1.00 95.50 96 MET A CA 1
ATOM 755 C C . MET A 1 96 ? -0.415 -5.002 -10.345 1.00 95.50 96 MET A C 1
ATOM 757 O O . MET A 1 96 ? -0.882 -6.142 -10.382 1.00 95.50 96 MET A O 1
ATOM 761 N N . VAL A 1 97 ? 0.004 -4.437 -9.213 1.00 96.31 97 VAL A N 1
ATOM 762 C CA . VAL A 1 97 ? -0.090 -5.057 -7.885 1.00 96.31 97 VAL A CA 1
ATOM 763 C C . VAL A 1 97 ? -0.861 -4.136 -6.953 1.00 96.31 97 VAL A C 1
ATOM 765 O O . VAL A 1 97 ? -0.367 -3.066 -6.602 1.00 96.31 97 VAL A O 1
ATOM 768 N N . ASP A 1 98 ? -2.041 -4.585 -6.530 1.00 96.25 98 ASP A N 1
ATOM 769 C CA . ASP A 1 98 ? -2.936 -3.826 -5.656 1.00 96.25 98 ASP A CA 1
ATOM 770 C C . ASP A 1 98 ? -2.800 -4.253 -4.191 1.00 96.25 98 ASP A C 1
ATOM 772 O O . ASP A 1 98 ? -2.801 -5.446 -3.866 1.00 96.25 98 ASP A O 1
ATOM 776 N N . VAL A 1 99 ? -2.731 -3.259 -3.309 1.00 95.81 99 VAL A N 1
ATOM 777 C CA . VAL A 1 99 ? -2.580 -3.405 -1.861 1.00 95.81 99 VAL A CA 1
ATOM 778 C C . VAL A 1 99 ? -3.518 -2.439 -1.157 1.00 95.81 99 VAL A C 1
ATOM 780 O O . VAL A 1 99 ? -3.522 -1.248 -1.444 1.00 95.81 99 VAL A O 1
ATOM 783 N N . ILE A 1 100 ? -4.298 -2.933 -0.205 1.00 94.56 100 ILE A N 1
ATOM 784 C CA . ILE A 1 100 ? -5.217 -2.119 0.588 1.00 94.56 100 ILE A CA 1
ATOM 785 C C . ILE A 1 100 ? -4.581 -1.864 1.950 1.00 94.56 100 ILE A C 1
ATOM 787 O O . ILE A 1 100 ? -4.415 -2.791 2.747 1.00 94.56 100 ILE A O 1
ATOM 791 N N . VAL A 1 101 ? -4.256 -0.605 2.220 1.00 94.56 101 VAL A N 1
ATOM 792 C CA . VAL A 1 101 ? -3.790 -0.144 3.527 1.00 94.56 101 VAL A CA 1
ATOM 793 C C . VAL A 1 101 ? -4.998 0.358 4.307 1.00 94.56 101 VAL A C 1
ATOM 795 O O . VAL A 1 101 ? -5.687 1.288 3.883 1.00 94.56 101 VAL A O 1
ATOM 798 N N . HIS A 1 102 ? -5.276 -0.289 5.433 1.00 92.00 102 HIS A N 1
ATOM 799 C CA . HIS A 1 102 ? -6.388 0.043 6.318 1.00 92.00 102 HIS A CA 1
ATOM 800 C C . HIS A 1 102 ? -5.871 0.298 7.728 1.00 92.00 102 HIS A C 1
ATOM 802 O O . HIS A 1 102 ? -4.811 -0.194 8.109 1.00 92.00 102 HIS A O 1
ATOM 808 N N . LEU A 1 103 ? -6.627 1.067 8.508 1.00 90.56 103 LEU A N 1
ATOM 809 C CA . LEU A 1 103 ? -6.304 1.277 9.909 1.00 90.56 103 LEU A CA 1
ATOM 810 C C . LEU A 1 103 ? -6.317 -0.083 10.609 1.00 90.56 103 LEU A C 1
ATOM 812 O O . LEU A 1 103 ? -7.294 -0.827 10.479 1.00 90.56 103 LEU A O 1
ATOM 816 N N . GLU A 1 104 ? -5.251 -0.402 11.341 1.00 83.19 104 GLU A N 1
ATOM 817 C CA . GLU A 1 104 ? -5.294 -1.517 12.271 1.00 83.19 104 GLU A CA 1
ATOM 818 C C . GLU A 1 104 ? -6.453 -1.231 13.217 1.00 83.19 104 GLU A C 1
ATOM 820 O O . GLU A 1 104 ? -6.432 -0.238 13.950 1.00 83.19 104 GLU A O 1
ATOM 825 N N . HIS A 1 105 ? -7.505 -2.052 13.152 1.00 63.62 105 HIS A N 1
ATOM 826 C CA . HIS A 1 105 ? -8.483 -2.059 14.220 1.00 63.62 105 HIS A CA 1
ATOM 827 C C . HIS A 1 105 ? -7.674 -2.412 15.462 1.00 63.62 105 HIS A C 1
ATOM 829 O O . HIS A 1 105 ? -7.354 -3.574 15.704 1.00 63.62 105 HIS A O 1
ATOM 835 N N . VAL A 1 106 ? -7.334 -1.395 16.254 1.00 51.25 106 VAL A N 1
ATOM 836 C CA . VAL A 1 106 ? -7.232 -1.587 17.685 1.00 51.25 106 VAL A CA 1
ATOM 837 C C . VAL A 1 106 ? -8.612 -2.111 18.006 1.00 51.25 106 VAL A C 1
ATOM 839 O O . VAL A 1 106 ? -9.571 -1.342 18.023 1.00 51.25 106 VAL A O 1
ATOM 842 N N . SER A 1 107 ? -8.743 -3.436 18.101 1.00 40.91 107 SER A N 1
ATOM 843 C CA . SER A 1 107 ? -9.904 -4.009 18.747 1.00 40.91 107 SER A CA 1
ATOM 844 C C . SER A 1 107 ? -10.007 -3.189 20.024 1.00 40.91 107 SER A C 1
ATOM 846 O O . SER A 1 107 ? -9.036 -3.210 20.793 1.00 40.91 107 SER A O 1
ATOM 848 N N . PRO A 1 108 ? -11.090 -2.422 20.261 1.00 41.28 108 PRO A N 1
ATOM 849 C CA . PRO A 1 108 ? -11.405 -2.163 21.647 1.00 41.28 108 PRO A CA 1
ATOM 850 C C . PRO A 1 108 ? -11.378 -3.561 22.255 1.00 41.28 108 PRO A C 1
ATOM 852 O O . PRO A 1 108 ? -11.933 -4.500 21.667 1.00 41.28 108 PRO A O 1
ATOM 855 N N . GLU A 1 109 ? -10.526 -3.739 23.262 1.00 42.78 109 GLU A N 1
ATOM 856 C CA . GLU A 1 109 ? -10.551 -4.881 24.165 1.00 42.78 109 GLU A CA 1
ATOM 857 C C . GLU A 1 109 ? -11.969 -5.415 24.170 1.00 42.78 109 GLU A C 1
ATOM 859 O O . GLU A 1 109 ? -12.844 -4.636 24.537 1.00 42.78 109 GLU A O 1
ATOM 864 N N . ALA A 1 110 ? -12.169 -6.603 23.571 1.00 44.50 110 ALA A N 1
ATOM 865 C CA . ALA A 1 110 ? -13.468 -7.082 23.115 1.00 44.50 110 ALA A CA 1
ATOM 866 C C . ALA A 1 110 ? -14.529 -6.619 24.102 1.00 44.50 110 ALA A C 1
ATOM 868 O O . ALA A 1 110 ? -14.596 -7.171 25.202 1.00 44.50 110 ALA A O 1
ATOM 869 N N . GLU A 1 111 ? -15.253 -5.541 23.761 1.00 44.97 111 GLU A N 1
ATOM 870 C CA . GLU A 1 111 ? -16.262 -5.018 24.671 1.00 44.97 111 GLU A CA 1
ATOM 871 C C . GLU A 1 111 ? -17.148 -6.225 24.933 1.00 44.97 111 GLU A C 1
ATOM 873 O O . GLU A 1 111 ? -17.573 -6.846 23.948 1.00 44.97 111 GLU A O 1
ATOM 878 N N . PRO A 1 112 ? -17.304 -6.669 26.198 1.00 50.72 112 PRO A N 1
ATOM 879 C CA . PRO A 1 112 ? -18.019 -7.897 26.477 1.00 50.72 112 PRO A CA 1
ATOM 880 C C . PRO A 1 112 ? -19.364 -7.714 25.814 1.00 50.72 112 PRO A C 1
ATOM 882 O O . PRO A 1 112 ? -20.097 -6.809 26.212 1.00 50.72 112 PRO A O 1
ATOM 885 N N . VAL A 1 113 ? -19.595 -8.483 24.739 1.00 53.72 113 VAL A N 1
ATOM 886 C CA . VAL A 1 113 ? -20.750 -8.359 23.850 1.00 53.72 113 VAL A CA 1
ATOM 887 C C . VAL A 1 113 ? -21.916 -8.215 24.783 1.00 53.72 113 VAL A C 1
ATOM 889 O O . VAL A 1 113 ? -22.166 -9.163 25.527 1.00 53.72 113 VAL A O 1
ATOM 892 N N . GLN A 1 114 ? -22.471 -7.001 24.868 1.00 53.22 114 GLN A N 1
ATOM 893 C CA . GLN A 1 114 ? -23.279 -6.599 26.006 1.00 53.22 114 GLN A CA 1
ATOM 894 C C . GLN A 1 114 ? -24.418 -7.593 26.056 1.00 53.22 114 GLN A C 1
ATOM 896 O O . GLN A 1 114 ? -25.302 -7.586 25.198 1.00 53.22 114 GLN A O 1
ATOM 901 N N . GLN A 1 115 ? -24.282 -8.563 26.959 1.00 54.44 115 GLN A N 1
ATOM 902 C CA . GLN A 1 115 ? -25.123 -9.735 26.949 1.00 54.44 115 GLN A CA 1
ATOM 903 C C . GLN A 1 115 ? -26.465 -9.160 27.321 1.00 54.44 115 GLN A C 1
ATOM 905 O O . GLN A 1 115 ? -26.618 -8.661 28.435 1.00 54.44 115 GLN A O 1
ATOM 910 N N . ALA A 1 116 ? -27.372 -9.094 26.344 1.00 55.75 116 ALA A N 1
ATOM 911 C CA . ALA A 1 116 ? -28.691 -8.542 26.551 1.00 55.75 116 ALA A CA 1
ATOM 912 C C . ALA A 1 116 ? -29.268 -9.309 27.737 1.00 55.75 116 ALA A C 1
ATOM 914 O O . ALA A 1 116 ? -29.590 -10.493 27.627 1.00 55.75 116 ALA A O 1
ATOM 915 N N . ALA A 1 117 ? -29.281 -8.668 28.906 1.00 61.84 117 ALA A N 1
ATOM 916 C CA . ALA A 1 117 ? -29.846 -9.241 30.101 1.00 61.84 117 ALA A CA 1
ATOM 917 C C . ALA A 1 117 ? -31.338 -9.292 29.810 1.00 61.84 117 ALA A C 1
ATOM 919 O O . ALA A 1 117 ? -32.038 -8.285 29.922 1.00 61.84 117 ALA A O 1
ATOM 920 N N . PHE A 1 118 ? -31.807 -10.435 29.307 1.00 61.94 118 PHE A N 1
ATOM 921 C CA . PHE A 1 118 ? -33.218 -10.649 29.067 1.00 61.94 118 PHE A CA 1
ATOM 922 C C . PHE A 1 118 ? -33.912 -10.431 30.408 1.00 61.94 118 PHE A C 1
ATOM 924 O O . PHE A 1 118 ? -33.747 -11.202 31.351 1.00 61.94 118 PHE A O 1
ATOM 931 N N . ASN A 1 119 ? -34.633 -9.320 30.521 1.00 74.38 119 ASN A N 1
ATOM 932 C CA . ASN A 1 119 ? -35.390 -8.995 31.712 1.00 74.38 119 ASN A CA 1
ATOM 933 C C . ASN A 1 119 ? -36.639 -9.891 31.717 1.00 74.38 119 ASN A C 1
ATOM 935 O O . ASN A 1 119 ? -37.682 -9.540 31.168 1.00 74.38 119 ASN A O 1
ATOM 939 N N . LEU A 1 120 ? -36.496 -11.096 32.275 1.00 81.94 120 LEU A N 1
ATOM 940 C CA . LEU A 1 120 ? -37.514 -12.153 32.306 1.00 81.94 120 LEU A CA 1
ATOM 941 C C . LEU A 1 120 ? -38.563 -11.948 33.417 1.00 81.94 120 LEU A C 1
ATOM 943 O O . LEU A 1 120 ? -39.220 -12.898 33.828 1.00 81.94 120 LEU A O 1
ATOM 947 N N . TRP A 1 121 ? -38.768 -10.730 33.926 1.00 84.50 121 TRP A N 1
ATOM 948 C CA . TRP A 1 121 ? -39.778 -10.469 34.965 1.00 84.50 121 TRP A CA 1
ATOM 949 C C . TRP A 1 121 ? -41.201 -10.882 34.538 1.00 84.50 121 TRP A C 1
ATOM 951 O O . TRP A 1 121 ? -41.993 -11.367 35.347 1.00 84.50 121 TRP A O 1
ATOM 961 N N . TRP A 1 122 ? -41.503 -10.776 33.241 1.00 85.88 122 TRP A N 1
ATOM 962 C CA . TRP A 1 122 ? -42.774 -11.195 32.651 1.00 85.88 122 TRP A CA 1
ATOM 963 C C . TRP A 1 122 ? -42.996 -12.717 32.701 1.00 85.88 122 TRP A C 1
ATOM 965 O O . TRP A 1 122 ? -44.145 -13.155 32.708 1.00 85.88 122 TRP A O 1
ATOM 975 N N . LEU A 1 123 ? -41.940 -13.536 32.811 1.00 86.00 123 LEU A N 1
ATOM 976 C CA . LEU A 1 123 ? -42.070 -14.991 32.984 1.00 86.00 123 LEU A CA 1
ATOM 977 C C . LEU A 1 123 ? -42.738 -15.343 34.319 1.00 86.00 123 LEU A C 1
ATOM 979 O O . LEU A 1 123 ? -43.527 -16.285 34.375 1.00 86.00 123 LEU A O 1
ATOM 983 N N . GLY A 1 124 ? -42.492 -14.554 35.371 1.00 86.38 124 GLY A N 1
ATOM 984 C CA . GLY A 1 124 ? -43.178 -14.708 36.657 1.00 86.38 124 GLY A CA 1
ATOM 985 C C . GLY A 1 124 ? -44.685 -14.457 36.549 1.00 86.38 124 GLY A C 1
ATOM 986 O O . GLY A 1 124 ? -45.481 -15.195 37.128 1.00 86.38 124 GLY A O 1
ATOM 987 N N . ILE A 1 125 ? -45.088 -13.472 35.739 1.00 90.88 125 ILE A N 1
ATOM 988 C CA . ILE A 1 125 ? -46.503 -13.175 35.467 1.00 90.88 125 ILE A CA 1
ATOM 989 C C . ILE A 1 125 ? -47.155 -14.333 34.704 1.00 90.88 125 ILE A C 1
ATOM 991 O O . ILE A 1 125 ? -48.234 -14.788 35.085 1.00 90.88 125 ILE A O 1
ATOM 995 N N . VAL A 1 126 ? -46.486 -14.856 33.670 1.00 92.81 126 VAL A N 1
ATOM 996 C CA . VAL A 1 126 ? -46.983 -16.003 32.890 1.00 92.81 126 VAL A CA 1
ATOM 997 C C . VAL A 1 126 ? -47.195 -17.225 33.786 1.00 92.81 126 VAL A C 1
ATOM 999 O O . VAL A 1 126 ? -48.243 -17.867 33.713 1.00 92.81 126 VAL A O 1
ATOM 1002 N N . PHE A 1 127 ? -46.243 -17.517 34.676 1.00 93.38 127 PHE A N 1
ATOM 1003 C CA . PHE A 1 127 ? -46.348 -18.651 35.594 1.00 93.38 127 PHE A CA 1
ATOM 1004 C C . PHE A 1 127 ? -47.493 -18.478 36.607 1.00 93.38 127 PHE A C 1
ATOM 1006 O O . PHE A 1 127 ? -48.230 -19.426 36.875 1.00 93.38 127 PHE A O 1
ATOM 1013 N N . GLY A 1 128 ? -47.701 -17.261 37.124 1.00 92.31 128 GLY A N 1
ATOM 1014 C CA . GLY A 1 128 ? -48.811 -16.958 38.033 1.00 92.31 128 GLY A CA 1
ATOM 1015 C C . GLY A 1 128 ? -50.188 -17.143 37.387 1.00 92.31 128 GLY A C 1
ATOM 1016 O O . GLY A 1 128 ? -51.081 -17.743 37.989 1.00 92.31 128 GLY A O 1
ATOM 1017 N N . ILE A 1 129 ? -50.350 -16.693 36.138 1.00 94.62 129 ILE A N 1
ATOM 1018 C CA . ILE A 1 129 ? -51.596 -16.878 35.377 1.00 94.62 129 ILE A CA 1
ATOM 1019 C C . ILE A 1 129 ? -51.856 -18.368 35.121 1.00 94.62 129 ILE A C 1
ATOM 1021 O O . ILE A 1 129 ? -52.982 -18.830 35.299 1.00 94.62 129 ILE A O 1
ATOM 1025 N N . LEU A 1 130 ? -50.822 -19.136 34.763 1.00 95.62 130 LEU A N 1
ATOM 1026 C CA . LEU A 1 130 ? -50.941 -20.577 34.527 1.00 95.62 130 LEU A CA 1
ATOM 1027 C C . LEU A 1 130 ? -51.472 -21.315 35.769 1.00 95.62 130 LEU A C 1
ATOM 1029 O O . LEU A 1 130 ? -52.398 -22.120 35.662 1.00 95.62 130 LEU A O 1
ATOM 1033 N N . VAL A 1 131 ? -50.932 -21.007 36.953 1.00 95.25 131 VAL A N 1
ATOM 1034 C CA . VAL A 1 131 ? -51.380 -21.609 38.220 1.00 95.25 131 VAL A CA 1
ATOM 1035 C C . VAL A 1 131 ? -52.831 -21.236 38.528 1.00 95.25 131 VAL A C 1
ATOM 1037 O O . VAL A 1 131 ? -53.611 -22.109 38.904 1.00 95.25 131 VAL A O 1
ATOM 1040 N N . LEU A 1 132 ? -53.228 -19.976 38.321 1.00 95.19 132 LEU A N 1
ATOM 1041 C CA . LEU A 1 132 ? -54.617 -19.547 38.523 1.00 95.19 132 LEU A CA 1
ATOM 1042 C C . LEU A 1 132 ? -55.597 -20.276 37.599 1.00 95.19 132 LEU A C 1
ATOM 1044 O O . LEU A 1 132 ? -56.669 -20.677 38.052 1.00 95.19 132 LEU A O 1
ATOM 1048 N N . ILE A 1 133 ? -55.227 -20.495 36.334 1.00 95.25 133 ILE A N 1
ATOM 1049 C CA . ILE A 1 133 ? -56.045 -21.265 35.389 1.00 95.25 133 ILE A CA 1
ATOM 1050 C C . ILE A 1 133 ? -56.201 -22.707 35.879 1.00 95.25 133 ILE A C 1
ATOM 1052 O O . ILE A 1 133 ? -57.323 -23.207 35.933 1.00 95.25 133 ILE A O 1
ATOM 1056 N N . ILE A 1 134 ? -55.111 -23.363 36.290 1.00 94.12 134 ILE A N 1
ATOM 1057 C CA . ILE A 1 134 ? -55.153 -24.739 36.812 1.00 94.12 134 ILE A CA 1
ATOM 1058 C C . ILE A 1 134 ? -56.064 -24.823 38.040 1.00 94.12 134 ILE A C 1
ATOM 1060 O O . ILE A 1 134 ? -56.925 -25.698 38.104 1.00 94.12 134 ILE A O 1
ATOM 1064 N N . VAL A 1 135 ? -55.925 -23.896 38.990 1.00 94.31 135 VAL A N 1
ATOM 1065 C CA . VAL A 1 135 ? -56.775 -23.847 40.188 1.00 94.31 135 VAL A CA 1
ATOM 1066 C C . VAL A 1 135 ? -58.241 -23.629 39.811 1.00 94.31 135 VAL A C 1
ATOM 1068 O O . VAL A 1 135 ? -59.107 -24.338 40.319 1.00 94.31 135 VAL A O 1
ATOM 1071 N N . GLY A 1 136 ? -58.531 -22.713 38.884 1.00 93.38 136 GLY A N 1
ATOM 1072 C CA . GLY A 1 136 ? -59.886 -22.480 38.383 1.00 93.38 136 GLY A CA 1
ATOM 1073 C C . GLY A 1 136 ? -60.501 -23.728 37.746 1.00 93.38 136 GLY A C 1
ATOM 1074 O O . GLY A 1 136 ? -61.646 -24.068 38.040 1.00 93.38 136 GLY A O 1
ATOM 1075 N N . VAL A 1 137 ? -59.725 -24.460 36.941 1.00 93.06 137 VAL A N 1
ATOM 1076 C CA . VAL A 1 137 ? -60.141 -25.738 36.343 1.00 93.06 137 VAL A CA 1
ATOM 1077 C C . VAL A 1 137 ? -60.394 -26.790 37.422 1.00 93.06 137 VAL A C 1
AT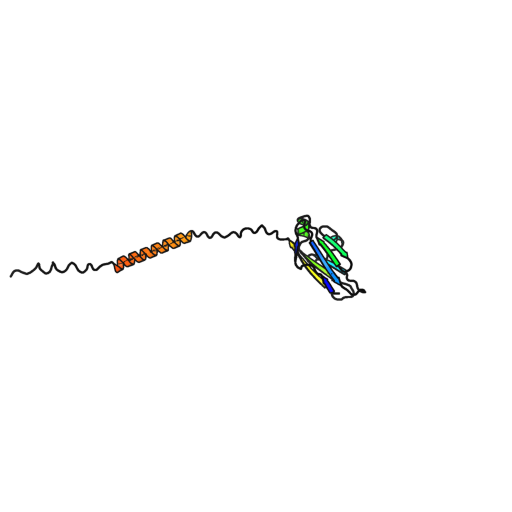OM 1079 O O . VAL A 1 137 ? -61.417 -27.463 37.374 1.00 93.06 137 VAL A O 1
ATOM 1082 N N . VAL A 1 138 ? -59.517 -26.920 38.420 1.00 91.38 138 VAL A N 1
ATOM 1083 C CA . VAL A 1 138 ? -59.696 -27.880 39.522 1.00 91.38 138 VAL A CA 1
ATOM 1084 C C . VAL A 1 138 ? -60.942 -27.556 40.343 1.00 91.38 138 VAL A C 1
ATOM 1086 O O . VAL A 1 138 ? -61.712 -28.465 40.634 1.00 91.38 138 VAL A O 1
ATOM 1089 N N . ILE A 1 139 ? -61.186 -26.286 40.676 1.00 89.88 139 ILE A N 1
ATOM 1090 C CA . ILE A 1 139 ? -62.401 -25.865 41.390 1.00 89.88 139 ILE A CA 1
ATOM 1091 C C . ILE A 1 139 ? -63.638 -26.158 40.543 1.00 89.88 139 ILE A C 1
ATOM 1093 O O . ILE A 1 139 ? -64.601 -26.719 41.054 1.00 89.88 139 ILE A O 1
ATOM 1097 N N . PHE A 1 140 ? -63.611 -25.831 39.249 1.00 89.25 140 PHE A N 1
ATOM 1098 C CA . PHE A 1 140 ? -64.709 -26.134 38.336 1.00 89.25 140 PHE A CA 1
ATOM 1099 C C . PHE A 1 140 ? -64.984 -27.640 38.261 1.00 89.25 140 PHE A C 1
ATOM 1101 O O . PHE A 1 140 ? -66.133 -28.060 38.374 1.00 89.25 140 PHE A O 1
ATOM 1108 N N . LEU A 1 141 ? -63.938 -28.460 38.133 1.00 85.44 141 LEU A N 1
ATOM 1109 C CA . LEU A 1 141 ? -64.052 -29.916 38.132 1.00 85.44 141 LEU A CA 1
ATOM 1110 C C . LEU A 1 141 ? -64.558 -30.436 39.475 1.00 85.44 141 LEU A C 1
ATOM 1112 O O . LEU A 1 141 ? -65.422 -31.299 39.476 1.00 85.44 141 LEU A O 1
ATOM 1116 N N . MET A 1 142 ? -64.091 -29.908 40.607 1.00 81.81 142 MET A N 1
ATOM 1117 C CA . MET A 1 142 ? -64.611 -30.277 41.922 1.00 81.81 142 MET A CA 1
ATOM 1118 C C . MET A 1 142 ? -66.080 -29.899 42.056 1.00 81.81 142 MET A C 1
ATOM 1120 O O . MET A 1 142 ? -66.866 -30.727 42.476 1.00 81.81 142 MET A O 1
ATOM 1124 N N . VAL A 1 143 ? -66.498 -28.703 41.659 1.00 81.75 143 VAL A N 1
ATOM 1125 C CA . VAL A 1 143 ? -67.916 -28.335 41.691 1.00 81.75 143 VAL A CA 1
ATOM 1126 C C . VAL A 1 143 ? -68.714 -29.269 40.780 1.00 81.75 143 VAL A C 1
ATOM 1128 O O . VAL A 1 143 ? -69.679 -29.866 41.229 1.00 81.75 143 VAL A O 1
ATOM 1131 N N . HIS A 1 144 ? -68.280 -29.497 39.541 1.00 74.94 144 HIS A N 1
ATOM 1132 C CA . HIS A 1 144 ? -69.014 -30.325 38.585 1.00 74.94 144 HIS A CA 1
ATOM 1133 C C . HIS A 1 144 ? -69.064 -31.821 38.955 1.00 74.94 144 HIS A C 1
ATOM 1135 O O . HIS A 1 144 ? -70.119 -32.439 38.844 1.00 74.94 144 HIS A O 1
ATOM 1141 N N . TYR A 1 145 ? -67.954 -32.405 39.420 1.00 68.44 145 TYR A N 1
ATOM 1142 C CA . TYR A 1 145 ? -67.848 -33.833 39.761 1.00 68.44 145 TYR A CA 1
ATOM 1143 C C . TYR A 1 145 ? -68.188 -34.149 41.220 1.00 68.44 145 TYR A C 1
ATOM 1145 O O . TYR A 1 145 ? -68.691 -35.234 41.504 1.00 68.44 145 TYR A O 1
ATOM 1153 N N . ASN A 1 146 ? -67.913 -33.233 42.150 1.00 63.19 146 ASN A N 1
ATOM 1154 C CA . ASN A 1 146 ? -68.233 -33.365 43.572 1.00 63.19 146 ASN A CA 1
ATOM 1155 C C . ASN A 1 146 ? -69.537 -32.647 43.941 1.00 63.19 146 ASN A C 1
ATOM 1157 O O . ASN A 1 146 ? -69.758 -32.425 45.121 1.00 63.19 146 ASN A O 1
ATOM 1161 N N . PHE A 1 147 ? -70.421 -32.304 42.997 1.00 57.47 147 PHE A N 1
ATOM 1162 C CA . PHE A 1 147 ? -71.847 -32.178 43.313 1.00 57.47 147 PHE A CA 1
ATOM 1163 C C . PHE A 1 147 ? -72.374 -33.591 43.620 1.00 57.47 147 PHE A C 1
ATOM 1165 O O . PHE A 1 147 ? -72.705 -34.342 42.696 1.00 57.47 147 PHE A O 1
ATOM 1172 N N . PRO A 1 148 ? -72.457 -34.028 44.892 1.00 55.94 148 PRO A N 1
ATOM 1173 C CA . PRO A 1 148 ? -72.877 -35.377 45.194 1.00 55.94 148 PRO A CA 1
ATOM 1174 C C . PRO A 1 148 ? -74.401 -35.364 45.190 1.00 55.94 148 PRO A C 1
ATOM 1176 O O . PRO A 1 148 ? -75.019 -34.511 45.817 1.00 55.94 148 PRO A O 1
ATOM 1179 N N . ARG A 1 149 ? -75.015 -36.320 44.494 1.00 50.69 149 ARG A N 1
ATOM 1180 C CA . ARG A 1 149 ? -75.883 -37.358 45.087 1.00 50.69 149 ARG A CA 1
ATOM 1181 C C . ARG A 1 149 ? -76.677 -37.019 46.380 1.00 50.69 149 ARG A C 1
ATOM 1183 O O . ARG A 1 149 ? -76.935 -37.919 47.170 1.00 50.69 149 ARG A O 1
ATOM 1190 N N . GLN A 1 150 ? -77.159 -35.793 46.598 1.00 48.16 150 GLN A N 1
ATOM 1191 C CA . GLN A 1 150 ? -78.089 -35.461 47.692 1.00 48.16 150 GLN A CA 1
ATOM 1192 C C . GLN A 1 150 ? -79.513 -35.982 47.419 1.00 48.16 150 GLN A C 1
ATOM 1194 O O . GLN A 1 150 ? -80.418 -35.804 48.228 1.00 48.16 150 GLN A O 1
ATOM 1199 N N . ALA A 1 151 ? -79.720 -36.690 46.306 1.00 52.12 151 ALA A N 1
ATOM 1200 C CA . ALA A 1 151 ? -81.011 -37.239 45.908 1.00 52.12 151 ALA A CA 1
ATOM 1201 C C . ALA A 1 151 ? -81.482 -38.480 46.707 1.00 52.12 151 ALA A C 1
ATOM 1203 O O . ALA A 1 151 ? -82.581 -38.955 46.437 1.00 52.12 151 ALA A O 1
ATOM 1204 N N . TYR A 1 152 ? -80.720 -39.008 47.679 1.00 53.91 152 TYR A N 1
ATOM 1205 C CA . TYR A 1 152 ? -81.033 -40.315 48.298 1.00 53.91 152 TYR A CA 1
ATOM 1206 C C . TYR A 1 152 ? -81.412 -40.336 49.793 1.00 53.91 152 TYR A C 1
ATOM 1208 O O . TYR A 1 152 ? -81.627 -41.421 50.314 1.00 53.91 152 TYR A O 1
ATOM 1216 N N . PHE A 1 153 ? -81.587 -39.207 50.495 1.00 51.47 153 PHE A N 1
ATOM 1217 C CA . PHE A 1 153 ? -81.938 -39.240 51.938 1.00 51.47 153 PHE A CA 1
ATOM 1218 C C . PHE A 1 153 ? -83.254 -38.551 52.334 1.00 51.47 153 PHE A C 1
ATOM 1220 O O . PHE A 1 153 ? -83.436 -38.157 53.485 1.00 51.47 153 PHE A O 1
ATOM 1227 N N . ARG A 1 154 ? -84.222 -38.420 51.417 1.00 51.47 154 ARG A N 1
ATOM 1228 C CA . ARG A 1 154 ? -85.549 -37.877 51.766 1.00 51.47 154 ARG A CA 1
ATOM 1229 C C . ARG A 1 154 ? -86.686 -38.517 50.966 1.00 51.47 154 ARG A C 1
ATOM 1231 O O . ARG A 1 154 ? -87.392 -37.818 50.247 1.00 51.47 154 ARG A O 1
ATOM 1238 N N . LYS A 1 155 ? -86.877 -39.836 51.072 1.00 49.19 155 LYS A N 1
ATOM 1239 C CA . LYS A 1 155 ? -88.115 -40.477 50.577 1.00 49.19 155 LYS A CA 1
ATOM 1240 C C . LYS A 1 155 ? -88.812 -41.459 51.525 1.00 49.19 155 LYS A C 1
ATOM 1242 O O . LYS A 1 155 ? -89.970 -41.753 51.262 1.00 49.19 155 LYS A O 1
ATOM 1247 N N . ASP A 1 156 ? -88.227 -41.830 52.667 1.00 53.62 156 ASP A N 1
ATOM 1248 C CA . ASP A 1 156 ? -88.784 -42.954 53.449 1.00 53.62 156 ASP A CA 1
ATOM 1249 C C . ASP A 1 156 ? -89.486 -42.591 54.771 1.00 53.62 156 ASP A C 1
ATOM 1251 O O . ASP A 1 156 ? -89.998 -43.474 55.448 1.00 53.62 156 ASP A O 1
ATOM 1255 N N . TYR A 1 157 ? -89.604 -41.307 55.134 1.00 49.09 157 TYR A N 1
ATOM 1256 C CA . TYR A 1 157 ? -90.302 -40.908 56.376 1.00 49.09 157 TYR A CA 1
ATOM 1257 C C . TYR A 1 157 ? -91.695 -40.298 56.159 1.00 49.09 157 TYR A C 1
ATOM 1259 O O . TYR A 1 157 ? -92.432 -40.102 57.120 1.00 49.09 157 TYR A O 1
ATOM 1267 N N . LEU A 1 158 ? -92.077 -39.994 54.914 1.00 53.56 158 LEU A N 1
ATOM 1268 C CA . LEU A 1 158 ? -93.354 -39.333 54.598 1.00 53.56 158 LEU A CA 1
ATOM 1269 C C . LEU A 1 158 ? -94.449 -40.287 54.102 1.00 53.56 158 LEU A C 1
ATOM 1271 O O . LEU A 1 158 ? -95.606 -39.887 54.032 1.00 53.56 158 LEU A O 1
ATOM 1275 N N . SER A 1 159 ? -94.117 -41.541 53.793 1.00 54.50 159 SER A N 1
ATOM 1276 C CA . SER A 1 159 ? -95.075 -42.537 53.294 1.00 54.50 159 SER A CA 1
ATOM 1277 C C . SER A 1 159 ? -95.707 -43.409 54.386 1.00 54.50 159 SER A C 1
ATOM 1279 O O . SER A 1 159 ? -96.637 -44.152 54.087 1.00 54.50 159 SER A O 1
ATOM 1281 N N . LEU A 1 160 ? -95.262 -43.314 55.649 1.00 53.38 160 LEU A N 1
ATOM 1282 C CA . LEU A 1 160 ? -95.799 -44.132 56.750 1.00 53.38 160 LEU A CA 1
ATOM 1283 C C . LEU A 1 160 ? -96.767 -43.393 57.695 1.00 53.38 160 LEU A C 1
ATOM 1285 O O . LEU A 1 160 ? -97.377 -44.034 58.546 1.00 53.38 160 LEU A O 1
ATOM 1289 N N . ALA A 1 161 ? -96.920 -42.070 57.568 1.00 58.16 161 ALA A N 1
ATOM 1290 C CA . ALA A 1 161 ? -97.656 -41.250 58.542 1.00 58.16 161 ALA A CA 1
ATOM 1291 C C . ALA A 1 161 ? -99.131 -40.974 58.189 1.00 58.16 161 ALA A C 1
ATOM 1293 O O . ALA A 1 161 ? -99.820 -40.303 58.951 1.00 58.16 161 ALA A O 1
ATOM 1294 N N . LEU A 1 162 ? -99.639 -41.478 57.062 1.00 60.12 162 LEU A N 1
ATOM 1295 C CA . LEU A 1 162 ? -101.026 -41.264 56.638 1.00 60.12 162 LEU A CA 1
ATOM 1296 C C . LEU A 1 162 ? -101.659 -42.596 56.219 1.00 60.12 162 LEU A C 1
ATOM 1298 O O . LEU A 1 162 ? -101.700 -42.934 55.038 1.00 60.12 162 LEU A O 1
ATOM 1302 N N . ARG A 1 163 ? -102.166 -43.356 57.197 1.00 51.97 163 ARG A N 1
ATOM 1303 C CA . ARG A 1 163 ? -103.294 -44.266 56.951 1.00 51.97 163 ARG A CA 1
ATOM 1304 C C . ARG A 1 163 ? -104.580 -43.575 57.422 1.00 51.97 163 ARG A C 1
ATOM 1306 O O . ARG A 1 163 ? -104.586 -43.065 58.541 1.00 51.97 163 ARG A O 1
ATOM 1313 N N . PRO A 1 164 ? -105.627 -43.522 56.584 1.00 54.59 164 PRO A N 1
ATOM 1314 C CA . PRO A 1 164 ? -106.906 -42.924 56.943 1.00 54.59 164 PRO A CA 1
ATOM 1315 C C . PRO A 1 164 ? -107.651 -43.787 57.968 1.00 54.59 164 PRO A C 1
ATOM 1317 O O . PRO A 1 164 ? -107.542 -45.012 57.957 1.00 54.59 164 PRO A O 1
ATOM 1320 N N . ILE A 1 165 ? -108.381 -43.112 58.855 1.00 50.00 165 ILE A N 1
ATOM 1321 C CA . ILE A 1 165 ? -109.357 -43.698 59.774 1.00 50.00 165 ILE A CA 1
ATOM 1322 C C . ILE A 1 165 ? -110.656 -43.871 58.978 1.00 50.00 165 ILE A C 1
ATOM 1324 O O . ILE A 1 165 ? -111.225 -42.870 58.543 1.00 50.00 165 ILE A O 1
ATOM 1328 N N . GLU A 1 166 ? -111.097 -45.114 58.803 1.00 46.69 166 GLU A N 1
ATOM 1329 C CA . GLU A 1 166 ? -112.506 -45.493 58.616 1.00 46.69 166 GLU A CA 1
ATOM 1330 C C . GLU A 1 166 ? -112.884 -46.476 59.726 1.00 46.69 166 GLU A C 1
ATOM 1332 O O . GLU A 1 166 ? -112.040 -47.350 60.044 1.00 46.69 166 GLU A O 1
#

InterPro domains:
  IPR013783 Immunoglobulin-like fold [G3DSA:2.60.40.10] (2-101)
  IPR036179 Immunoglobulin-like domain superfamily [SSF48726] (6-102)

Secondary structure (DSSP, 8-state):
-EEEE---SEEEEBTTB-EEEEEEEE--TTS--EEEEEETTEEPPHHHHTSTTEEEEEETTEEEEEE---SHHHHHHH-EEEEEEEE-TTSSS-EEEEEEEEE-----S----------THHHHHHHHHHHHHHHHHHHHHHHHHS---GGGSSSSSSSSS-PPP-

Radius of gyration: 44.83 Å; chains: 1; bounding box: 131×60×85 Å

Foldseek 3Di:
DAWPDWDDQEDADDAQDKDKTKTFDDDDPVWFKDKWKDFQNHTDDPVNQVDPQWPWDDDRRMTMIMGHHNDPVSLVVPFGKMKMWIDTPVDPDIDIHIHGYDHPPPCPVPPPPPPPPPPCPVVVVVVVVVVVVVVVVVVVCCVVVVPDDPVPDPDPPPVPPDDDDD